Protein AF-A0A323V3Y3-F1 (afdb_monomer)

pLDDT: mean 88.3, std 9.82, range [54.38, 98.25]

Organism: NCBI:txid429133

Radius of gyration: 30.82 Å; Cα contacts (8 Å, |Δi|>4): 68; chains: 1; bounding box: 77×41×93 Å

Mean predicted aligned error: 9.74 Å

Nearest PDB structures (foldseek):
  5azs-assembly1_A  TM=8.663E-01  e=5.623E-03  Pseudomonas aeruginosa PAO1
  1yc9-assembly1_A-3  TM=7.716E-01  e=5.308E-03  Vibrio cholerae
  5c21-assembly1_A  TM=9.083E-01  e=1.895E+00  Escherichia coli
  5c22-assembly4_D  TM=8.751E-01  e=3.183E+00  Escherichia coli
  4tko-assembly1_B  TM=3.393E-01  e=1.895E+00  Aquifex aeolicus VF5

InterPro domains:
  IPR003423 Outer membrane efflux protein [PF02321] (1-83)
  IPR003423 Outer membrane efflux protein [PF02321] (114-153)
  IPR010131 Multidrug resistance outer membrane protein MdtP/Nodulation protein T-like [PTHR30203] (2-153)

Secondary structure (DSSP, 8-state):
-HHHHHHHHHHHHHHHHHHHHHHHHHHHHHHHHHHHHHHHHTTSS-HHHHHHHHHHHHHHHHHHHHHHHHHHHHHHHHHHHHT--HHHHHS--------GGG-PPPS------HHHHHHH-HHHHHHHHHHHHHHHHHHHHHHTTSPP-----

Sequence (153 aa):
LIGDVISTYFSLLALEQQQAAATAMLSSQEETLTIEQYRYERGASNALNLRRAEAAVASAQAALPDLRAAVRTTRSALAVLVGYSPEEMLSNIEFATSDFSAVSTPNEFPAVTPSELLQRRPDIRAAEANLQMASAQLGVAVAQRFPSLNLSG

Solvent-accessible surface area (backbone atoms only — not comparable to full-atom values): 8968 Å² total; per-residue (Å²): 104,73,69,55,46,53,54,37,48,55,50,30,51,53,36,49,51,51,42,51,53,46,50,52,50,28,54,53,32,51,52,50,31,53,52,39,47,58,30,35,78,69,68,74,47,52,72,69,59,40,53,51,31,52,50,49,28,53,56,38,55,65,54,47,62,60,38,54,49,51,34,54,52,35,48,52,53,39,38,56,70,77,64,55,48,77,70,58,62,70,44,87,78,75,72,86,85,64,60,74,89,74,63,81,77,78,94,70,77,84,92,68,60,73,71,63,52,57,74,68,33,67,68,55,53,51,55,52,52,51,52,52,50,55,53,51,52,51,52,52,61,57,53,68,76,49,89,87,87,81,89,89,125

Foldseek 3Di:
DVVVLVVLVVQLLVLVVVLVVLVVQLVVLVVVLVVQVVCVVVVNHDPVSNVVSVVSNVVSVVVNVVSVVSNLVSVVVSCVVVPHDPVVNVVPDDDPNDHPVPDDDDPDDDPDDVVVVCVVDVVNVVVVVVVVVVVVVVVVVVCVVDDDDDPDD

Structure (mmCIF, N/CA/C/O backbone):
data_AF-A0A323V3Y3-F1
#
_entry.id   AF-A0A323V3Y3-F1
#
loop_
_atom_site.group_PDB
_atom_site.id
_atom_site.type_symbol
_atom_site.label_atom_id
_atom_site.label_alt_id
_atom_site.label_comp_id
_atom_site.label_asym_id
_atom_site.label_entity_id
_atom_site.label_seq_id
_atom_site.pdbx_PDB_ins_code
_atom_site.Cartn_x
_atom_site.Cartn_y
_atom_site.Cartn_z
_atom_site.occupancy
_atom_site.B_iso_or_equiv
_atom_site.auth_seq_id
_atom_site.auth_comp_id
_atom_site.auth_asym_id
_atom_site.auth_atom_id
_atom_site.pdbx_PDB_model_num
ATOM 1 N N . LEU A 1 1 ? 11.516 0.408 -14.603 1.00 83.25 1 LEU A N 1
ATOM 2 C CA . LEU A 1 1 ? 12.229 -0.000 -13.371 1.00 83.25 1 LEU A CA 1
ATOM 3 C C . LEU A 1 1 ? 12.282 1.107 -12.320 1.00 83.25 1 LEU A C 1
ATOM 5 O O . LEU A 1 1 ? 11.553 0.983 -11.356 1.00 83.25 1 LEU A O 1
ATOM 9 N N . ILE A 1 2 ? 13.066 2.190 -12.475 1.00 86.62 2 ILE A N 1
ATOM 10 C CA . ILE A 1 2 ? 13.162 3.241 -11.426 1.00 86.62 2 ILE A CA 1
ATOM 11 C C . ILE A 1 2 ? 11.785 3.845 -11.095 1.00 86.62 2 ILE A C 1
ATOM 13 O O . ILE A 1 2 ? 11.419 3.931 -9.928 1.00 86.62 2 ILE A O 1
ATOM 17 N N . GLY A 1 3 ? 10.997 4.208 -12.114 1.00 88.31 3 GLY A N 1
ATOM 18 C CA . GLY A 1 3 ? 9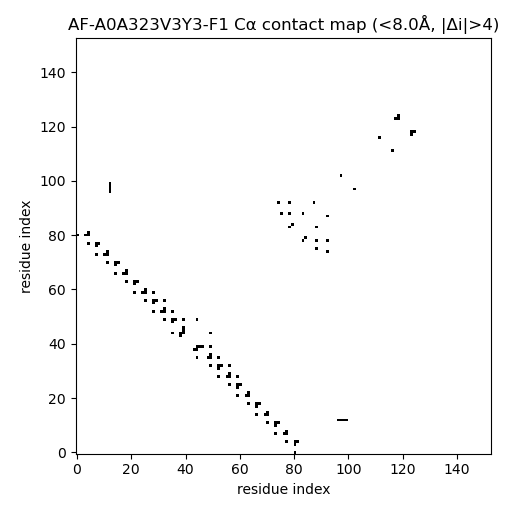.633 4.713 -11.910 1.00 88.31 3 GLY A CA 1
ATOM 19 C C . GLY A 1 3 ? 8.712 3.701 -11.219 1.00 88.31 3 GLY A C 1
ATOM 20 O O . GLY A 1 3 ? 7.967 4.071 -10.317 1.00 88.31 3 GLY A O 1
ATOM 21 N N . ASP A 1 4 ? 8.821 2.420 -11.579 1.00 88.94 4 ASP A N 1
ATOM 22 C CA . ASP A 1 4 ? 8.011 1.346 -10.991 1.00 88.94 4 ASP A CA 1
ATOM 23 C C . ASP A 1 4 ? 8.380 1.104 -9.524 1.00 88.94 4 ASP A C 1
ATOM 25 O O . ASP A 1 4 ? 7.492 0.959 -8.688 1.00 88.94 4 ASP A O 1
ATOM 29 N N . VAL A 1 5 ? 9.677 1.127 -9.190 1.00 91.25 5 VAL A N 1
ATOM 30 C CA . VAL A 1 5 ? 10.175 1.038 -7.807 1.00 91.25 5 VAL A CA 1
ATOM 31 C C . VAL A 1 5 ? 9.594 2.177 -6.973 1.00 91.25 5 VAL A C 1
ATOM 33 O O . VAL A 1 5 ? 9.020 1.925 -5.918 1.00 91.25 5 VAL A O 1
ATOM 36 N N . ILE A 1 6 ? 9.682 3.417 -7.468 1.00 89.25 6 ILE A N 1
ATOM 37 C CA . ILE A 1 6 ? 9.172 4.603 -6.765 1.00 89.25 6 ILE A CA 1
ATOM 38 C C . ILE A 1 6 ? 7.655 4.501 -6.561 1.00 89.25 6 ILE A C 1
ATOM 40 O O . ILE A 1 6 ? 7.171 4.660 -5.441 1.00 89.25 6 ILE A O 1
ATOM 44 N N . SER A 1 7 ? 6.896 4.194 -7.616 1.00 91.44 7 SER A N 1
ATOM 45 C CA . SER A 1 7 ? 5.435 4.075 -7.533 1.00 91.44 7 SER A CA 1
ATOM 46 C C . SER A 1 7 ? 5.005 2.964 -6.572 1.00 91.44 7 SER A C 1
ATOM 48 O O . SER A 1 7 ? 4.066 3.142 -5.793 1.00 91.44 7 SER A O 1
ATOM 50 N N . THR A 1 8 ? 5.692 1.820 -6.607 1.00 92.62 8 THR A N 1
ATOM 51 C C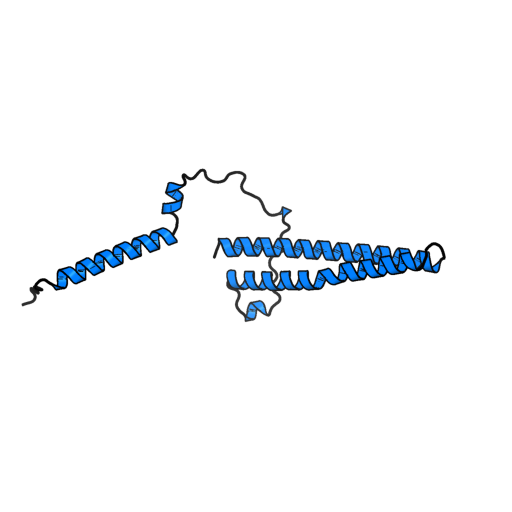A . THR A 1 8 ? 5.393 0.675 -5.735 1.00 92.62 8 THR A CA 1
ATOM 52 C C . THR A 1 8 ? 5.732 0.995 -4.282 1.00 92.62 8 THR A C 1
ATOM 54 O O . THR A 1 8 ? 4.947 0.675 -3.392 1.00 92.62 8 THR A O 1
ATOM 57 N N . TYR A 1 9 ? 6.845 1.690 -4.035 1.00 90.69 9 TYR A N 1
ATOM 58 C CA . TYR A 1 9 ? 7.237 2.144 -2.701 1.00 90.69 9 TYR A CA 1
ATOM 59 C C . TYR A 1 9 ? 6.198 3.085 -2.078 1.00 90.69 9 TYR A C 1
ATOM 61 O O . TYR A 1 9 ? 5.734 2.842 -0.966 1.00 90.69 9 TYR A O 1
ATOM 69 N N . PHE A 1 10 ? 5.758 4.111 -2.813 1.00 91.00 10 PHE A N 1
ATOM 70 C CA . PHE A 1 10 ? 4.719 5.020 -2.319 1.00 91.00 10 PHE A CA 1
ATOM 71 C C . PHE A 1 10 ? 3.366 4.331 -2.122 1.00 91.00 10 PHE A C 1
ATOM 73 O O . PHE A 1 10 ? 2.633 4.667 -1.192 1.00 91.00 10 PHE A O 1
ATOM 80 N N . SER A 1 11 ? 3.045 3.343 -2.961 1.00 92.56 11 SER A N 1
ATOM 81 C CA . SER A 1 11 ? 1.835 2.531 -2.797 1.00 92.56 11 SER A CA 1
ATOM 82 C C . SER A 1 11 ? 1.896 1.683 -1.525 1.00 92.56 11 SER A C 1
ATOM 84 O O . SER A 1 11 ? 0.913 1.620 -0.789 1.00 92.56 11 SER A O 1
ATOM 86 N N . LEU A 1 12 ? 3.051 1.074 -1.231 1.00 92.25 12 LEU A N 1
ATOM 87 C CA . LEU A 1 12 ? 3.270 0.327 0.008 1.00 92.25 12 LEU A CA 1
ATOM 88 C C . LEU A 1 12 ? 3.086 1.236 1.227 1.00 92.25 12 LEU A C 1
ATOM 90 O O . LEU A 1 12 ? 2.326 0.888 2.127 1.00 92.25 12 LEU A O 1
ATOM 94 N N . LEU A 1 13 ? 3.707 2.417 1.212 1.00 90.56 13 LEU A N 1
ATOM 95 C CA . LEU A 1 13 ? 3.610 3.372 2.313 1.00 90.56 13 LEU A CA 1
ATOM 96 C C . LEU A 1 13 ? 2.162 3.834 2.560 1.00 90.56 13 LEU A C 1
ATOM 98 O O . LEU A 1 13 ? 1.703 3.889 3.701 1.00 90.56 13 LEU A O 1
ATOM 102 N N . ALA A 1 14 ? 1.409 4.115 1.492 1.00 91.75 14 ALA A N 1
ATOM 103 C CA . ALA A 1 14 ? -0.010 4.454 1.586 1.00 91.75 14 ALA A CA 1
ATOM 104 C C . ALA A 1 14 ? -0.838 3.330 2.227 1.00 91.75 14 ALA A C 1
ATOM 106 O O . ALA A 1 14 ? -1.669 3.595 3.097 1.00 91.75 14 ALA A O 1
ATOM 107 N N . LEU A 1 15 ? -0.603 2.081 1.822 1.00 93.75 15 LEU A N 1
ATOM 108 C CA . LEU A 1 15 ? -1.315 0.919 2.354 1.00 93.75 15 LEU A CA 1
ATOM 109 C C . LEU A 1 15 ? -0.974 0.649 3.823 1.00 93.75 15 LEU A C 1
ATOM 111 O O . LEU A 1 15 ? -1.868 0.334 4.606 1.00 93.75 15 LEU A O 1
ATOM 115 N N . GLU A 1 16 ? 0.289 0.808 4.218 1.00 91.81 16 GLU A N 1
ATOM 116 C CA . GLU A 1 16 ? 0.711 0.668 5.616 1.00 91.81 16 GLU A CA 1
ATOM 117 C C . GLU A 1 16 ? 0.046 1.729 6.506 1.00 91.81 16 GLU A C 1
ATOM 119 O O . GLU A 1 16 ? -0.479 1.394 7.571 1.00 91.81 16 GLU A O 1
ATOM 124 N N . GLN A 1 17 ? -0.056 2.977 6.033 1.00 91.56 17 GLN A N 1
ATOM 125 C CA . GLN A 1 17 ? -0.769 4.037 6.748 1.00 91.56 17 GLN A CA 1
ATOM 126 C C . GLN A 1 17 ? -2.280 3.768 6.841 1.00 91.56 17 GLN A C 1
ATOM 128 O O . GLN A 1 17 ? -2.890 3.988 7.890 1.00 91.56 17 GLN A O 1
ATOM 133 N N . GLN A 1 18 ? -2.900 3.260 5.771 1.00 93.25 18 GLN A N 1
ATOM 134 C CA . GLN A 1 18 ? -4.310 2.854 5.790 1.00 93.25 18 GLN A CA 1
ATOM 135 C C . GLN A 1 18 ? -4.551 1.701 6.771 1.00 93.25 18 GLN A C 1
ATOM 137 O O . GLN A 1 18 ? -5.522 1.733 7.527 1.00 93.25 18 GLN A O 1
ATOM 142 N N . GLN A 1 19 ? -3.655 0.710 6.813 1.00 94.81 19 GLN A N 1
ATOM 143 C CA . GLN A 1 19 ? -3.722 -0.387 7.776 1.00 94.81 19 GLN A CA 1
ATOM 144 C C . GLN A 1 19 ? -3.581 0.124 9.216 1.00 94.81 19 GLN A C 1
ATOM 146 O O . GLN A 1 19 ? -4.332 -0.314 10.092 1.00 94.81 19 GLN A O 1
ATOM 151 N N . ALA A 1 20 ? -2.653 1.050 9.472 1.00 92.94 20 ALA A N 1
ATOM 152 C CA . ALA A 1 20 ? -2.476 1.661 10.786 1.00 92.94 20 ALA A CA 1
ATOM 153 C C . ALA A 1 20 ? -3.740 2.418 11.226 1.00 92.94 20 ALA A C 1
ATOM 155 O O . ALA A 1 20 ? -4.243 2.191 12.327 1.00 92.94 20 ALA A O 1
ATOM 156 N N . ALA A 1 21 ? -4.318 3.235 10.340 1.00 93.75 21 ALA A N 1
ATOM 157 C CA . ALA A 1 21 ? -5.561 3.957 10.604 1.00 93.75 21 ALA A CA 1
ATOM 158 C C . ALA A 1 21 ? -6.752 3.012 10.851 1.00 93.75 21 ALA A C 1
ATOM 160 O O . ALA A 1 21 ? -7.509 3.211 11.800 1.00 93.75 21 ALA A O 1
ATOM 161 N N . ALA A 1 22 ? -6.898 1.949 10.054 1.00 95.75 22 ALA A N 1
ATOM 162 C CA . ALA A 1 22 ? -7.943 0.942 10.246 1.00 95.75 22 ALA A CA 1
ATOM 163 C C . ALA A 1 22 ? -7.782 0.183 11.574 1.00 95.75 22 ALA A C 1
ATOM 165 O O . ALA A 1 22 ? -8.768 -0.125 12.241 1.00 95.75 22 ALA A O 1
ATOM 166 N N . THR A 1 23 ? -6.540 -0.077 11.990 1.00 96.88 23 THR A N 1
ATOM 167 C CA . THR A 1 23 ? -6.240 -0.714 13.280 1.00 96.88 23 THR A CA 1
ATOM 168 C C . THR A 1 23 ? -6.599 0.208 14.447 1.00 96.88 23 THR A C 1
ATOM 170 O O . THR A 1 23 ? -7.234 -0.234 15.403 1.00 96.88 23 THR A O 1
ATOM 173 N N . ALA A 1 24 ? -6.267 1.499 14.354 1.00 96.44 24 ALA A N 1
ATOM 174 C CA . ALA A 1 24 ? -6.660 2.494 15.351 1.00 96.44 24 ALA A CA 1
ATOM 175 C C . ALA A 1 24 ? -8.189 2.653 15.432 1.00 96.44 24 ALA A C 1
ATOM 177 O O . ALA A 1 24 ? -8.749 2.734 16.524 1.00 96.44 24 ALA A O 1
ATOM 178 N N . MET A 1 25 ? -8.875 2.630 14.284 1.00 96.19 25 MET A N 1
ATOM 179 C CA . MET A 1 25 ? -10.336 2.654 14.228 1.00 96.19 25 MET A CA 1
ATOM 180 C C . MET A 1 25 ? -10.943 1.435 14.928 1.00 96.19 25 MET A C 1
ATOM 182 O O . MET A 1 25 ? -11.852 1.598 15.735 1.00 96.19 25 MET A O 1
ATOM 186 N N . LEU A 1 26 ? -10.425 0.226 14.677 1.00 97.94 26 LEU A N 1
ATOM 187 C CA . LEU A 1 26 ? -10.875 -0.977 15.382 1.00 97.94 26 LEU A CA 1
ATOM 188 C C . LEU A 1 26 ? -10.721 -0.821 16.901 1.00 97.94 26 LEU A C 1
ATOM 190 O O . LEU A 1 26 ? -11.691 -1.031 17.624 1.00 97.94 26 LEU A O 1
ATOM 194 N N . SER A 1 27 ? -9.554 -0.370 17.367 1.00 98.12 27 SER A N 1
ATOM 195 C CA . SER A 1 27 ? -9.304 -0.142 18.796 1.00 98.12 27 SER A CA 1
ATOM 196 C C . SER A 1 27 ? -10.303 0.844 19.416 1.00 98.12 27 SER A C 1
ATOM 198 O O . SER A 1 27 ? -10.787 0.613 20.521 1.00 98.12 27 SER A O 1
ATOM 200 N N . SER A 1 28 ? -10.649 1.924 18.709 1.00 97.69 28 SER A N 1
ATOM 201 C CA . SER A 1 28 ? -11.638 2.903 19.182 1.00 97.69 28 SER A CA 1
ATOM 202 C C . SER A 1 28 ? -13.056 2.319 19.257 1.00 97.69 28 SER A C 1
ATOM 204 O O . SER A 1 28 ? -13.813 2.607 20.191 1.00 97.69 28 SER A O 1
ATOM 206 N N . GLN A 1 29 ? -13.420 1.453 18.309 1.00 97.69 29 GLN A N 1
ATOM 207 C CA . GLN A 1 29 ? -14.716 0.772 18.328 1.00 97.69 29 GLN A CA 1
ATOM 208 C C . GLN A 1 29 ? -14.794 -0.282 19.438 1.00 97.69 29 GLN A C 1
ATOM 210 O O . GLN A 1 29 ? -15.847 -0.433 20.054 1.00 97.69 29 GLN A O 1
ATOM 215 N N . GLU A 1 30 ? -13.695 -0.977 19.737 1.00 98.25 30 GLU A N 1
ATOM 216 C CA . GLU A 1 30 ? -13.607 -1.926 20.856 1.00 98.25 30 GLU A CA 1
ATOM 217 C C . GLU A 1 30 ? -13.759 -1.222 22.215 1.00 98.25 30 GLU A C 1
ATOM 219 O O . GLU A 1 30 ? -14.477 -1.707 23.095 1.00 98.25 30 GLU A O 1
ATOM 224 N N . GLU A 1 31 ? -13.162 -0.038 22.376 1.00 98.06 31 GLU A N 1
ATOM 225 C CA . GLU A 1 31 ? -13.358 0.798 23.566 1.00 98.06 31 GLU A CA 1
ATOM 226 C C . GLU A 1 31 ? -14.821 1.251 23.692 1.00 98.06 31 GLU A C 1
ATOM 228 O O . GLU A 1 31 ? -15.432 1.137 24.758 1.00 98.06 31 GLU A O 1
ATOM 233 N N . THR A 1 32 ? -15.429 1.681 22.583 1.00 96.88 32 THR A N 1
ATOM 234 C CA . THR A 1 32 ? -16.846 2.073 22.543 1.00 96.88 32 THR A CA 1
ATOM 235 C C . THR A 1 32 ? -17.767 0.9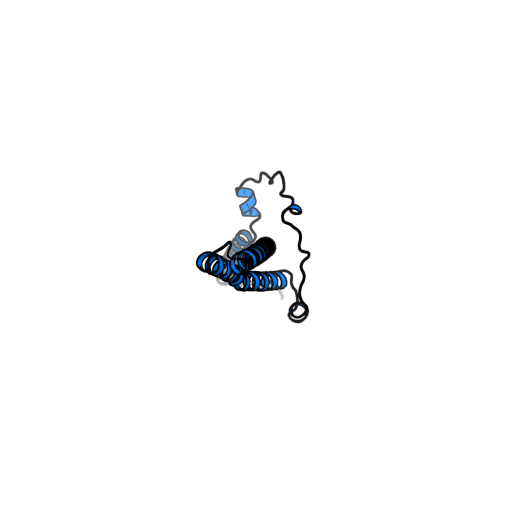07 22.909 1.00 96.88 32 THR A C 1
ATOM 237 O O . THR A 1 32 ? -18.706 1.078 23.690 1.00 96.88 32 THR A O 1
ATOM 240 N N . LEU A 1 33 ? -17.489 -0.293 22.391 1.00 98.06 33 LEU A N 1
ATOM 241 C CA . LEU A 1 33 ? -18.220 -1.509 22.741 1.00 98.06 33 LEU A CA 1
ATOM 242 C C . LEU A 1 33 ? -18.107 -1.815 24.235 1.00 98.06 33 LEU A C 1
ATOM 244 O O . LEU A 1 33 ? -19.119 -2.098 24.872 1.00 98.06 33 LEU A O 1
ATOM 248 N N . THR A 1 34 ? -16.908 -1.696 24.800 1.00 98.06 34 THR A N 1
ATOM 249 C CA . THR A 1 34 ? -16.664 -1.906 26.233 1.00 98.06 34 THR A CA 1
ATOM 250 C C . THR A 1 34 ? -17.500 -0.941 27.085 1.00 98.06 34 THR A C 1
ATOM 252 O O . THR A 1 34 ? -18.153 -1.348 28.047 1.00 98.06 34 THR A O 1
ATOM 255 N N . ILE A 1 35 ? -17.555 0.340 26.706 1.00 97.06 35 ILE A N 1
ATOM 256 C CA . ILE A 1 35 ? -18.377 1.348 27.392 1.00 97.06 35 ILE A CA 1
ATOM 257 C C . ILE A 1 35 ? -19.870 0.997 27.301 1.00 97.06 35 ILE A C 1
ATOM 259 O O . ILE A 1 35 ? -20.577 1.045 28.311 1.00 97.06 35 ILE A O 1
ATOM 263 N N . GLU A 1 36 ? -20.372 0.633 26.120 1.00 96.88 36 GLU A N 1
ATOM 264 C CA . GLU A 1 36 ? -21.789 0.290 25.948 1.00 96.88 36 GLU A CA 1
ATOM 265 C C . GLU A 1 36 ? -22.178 -1.009 26.666 1.00 96.88 36 GLU A C 1
ATOM 267 O O . GLU A 1 36 ? -23.276 -1.078 27.225 1.00 96.88 36 GLU A O 1
ATOM 272 N N . GLN A 1 37 ? -21.277 -1.993 26.751 1.00 97.19 37 GLN A N 1
ATOM 273 C CA . GLN A 1 37 ? -21.457 -3.187 27.584 1.00 97.19 37 GLN A CA 1
ATOM 274 C C . GLN A 1 37 ? -21.668 -2.805 29.053 1.00 97.19 37 GLN A C 1
ATOM 276 O O . GLN A 1 37 ? -22.691 -3.168 29.637 1.00 97.19 37 GLN A O 1
ATOM 281 N N . TYR A 1 38 ? -20.788 -1.973 29.623 1.00 97.50 38 TYR A N 1
ATOM 282 C CA . TYR A 1 38 ? -20.935 -1.515 31.008 1.00 97.50 38 TYR A CA 1
ATOM 283 C C . TYR A 1 38 ? -22.237 -0.747 31.258 1.00 97.50 38 TYR A C 1
ATOM 285 O O . TYR A 1 38 ? -22.855 -0.884 32.319 1.00 97.50 38 TYR A O 1
ATOM 293 N N . ARG A 1 39 ? -22.673 0.083 30.304 1.00 96.50 39 ARG A N 1
ATOM 294 C CA . ARG A 1 39 ? -23.930 0.837 30.435 1.00 96.50 39 ARG A CA 1
ATOM 295 C C . ARG A 1 39 ? -25.141 -0.081 30.347 1.00 96.50 39 ARG A C 1
ATOM 297 O O . ARG A 1 39 ? -26.086 0.114 31.108 1.00 96.50 39 ARG A O 1
ATOM 304 N N . TYR A 1 40 ? -25.116 -1.073 29.460 1.00 96.75 40 TYR A N 1
ATOM 305 C CA . TYR A 1 40 ? -26.184 -2.059 29.330 1.00 96.75 40 TYR A CA 1
ATOM 306 C C . TYR A 1 40 ? -26.328 -2.911 30.599 1.00 96.75 40 TYR A C 1
ATOM 308 O O . TYR A 1 40 ? -27.429 -3.016 31.136 1.00 96.75 40 TYR A O 1
ATOM 316 N N . GLU A 1 41 ? -25.222 -3.428 31.141 1.00 95.56 41 GLU A N 1
ATOM 317 C CA . GLU A 1 41 ? -25.213 -4.234 32.373 1.00 95.56 41 GLU A CA 1
ATOM 318 C C . GLU A 1 41 ? -25.756 -3.478 33.593 1.00 95.56 41 GLU A C 1
ATOM 320 O O . GLU A 1 41 ? -26.376 -4.068 34.476 1.00 95.56 41 GLU A O 1
ATOM 325 N N . ARG A 1 42 ? -25.567 -2.155 33.635 1.00 96.31 42 ARG A N 1
ATOM 326 C CA . ARG A 1 42 ? -26.082 -1.278 34.700 1.00 96.31 42 ARG A CA 1
ATOM 327 C C . ARG A 1 42 ? -27.481 -0.718 34.419 1.00 96.31 42 ARG A C 1
ATOM 329 O O . ARG A 1 42 ? -27.952 0.127 35.176 1.00 96.31 42 ARG A O 1
ATOM 336 N N . GLY A 1 43 ? -28.133 -1.142 33.335 1.00 94.25 43 GLY A N 1
ATOM 337 C CA . GLY A 1 43 ? -29.465 -0.669 32.939 1.00 94.25 43 GLY A CA 1
ATOM 338 C C . GLY A 1 43 ? -29.510 0.777 32.425 1.00 94.25 43 GLY A C 1
ATOM 339 O O . GLY A 1 43 ? -30.587 1.351 32.300 1.00 94.25 43 GLY A O 1
ATOM 340 N N . ALA A 1 44 ? -28.356 1.376 32.124 1.00 92.06 44 ALA A N 1
ATOM 341 C CA . ALA A 1 44 ? -28.215 2.740 31.610 1.00 92.06 44 ALA A CA 1
ATOM 342 C C . ALA A 1 44 ? -28.196 2.820 30.067 1.00 92.06 44 ALA A C 1
ATOM 344 O O . ALA A 1 44 ? -28.126 3.916 29.512 1.00 92.06 44 ALA A O 1
ATOM 345 N N . SER A 1 45 ? -28.238 1.679 29.370 1.00 92.94 45 SER A N 1
ATOM 346 C CA . SER A 1 45 ? -28.363 1.567 27.908 1.00 92.94 45 SER A CA 1
ATOM 347 C C . SER A 1 45 ? -29.299 0.404 27.547 1.00 92.94 45 SER A C 1
ATOM 349 O O . SER A 1 45 ? -29.760 -0.330 28.421 1.00 92.94 45 SER A O 1
ATOM 351 N N . ASN A 1 46 ? -29.609 0.239 26.261 1.00 94.00 46 ASN A N 1
ATOM 352 C CA . ASN A 1 46 ? -30.502 -0.808 25.757 1.00 94.00 46 ASN A CA 1
ATOM 353 C C . ASN A 1 46 ? -29.763 -1.797 24.839 1.00 94.00 46 ASN A C 1
ATOM 355 O O . ASN A 1 46 ? -28.674 -1.520 24.336 1.00 94.00 46 ASN A O 1
ATOM 359 N N . ALA A 1 47 ? -30.379 -2.955 24.590 1.00 94.81 47 ALA A N 1
ATOM 360 C CA . ALA A 1 47 ? -29.770 -4.009 23.779 1.00 94.81 47 ALA A CA 1
ATOM 361 C C . ALA A 1 47 ? -29.491 -3.561 22.332 1.00 94.81 47 ALA A C 1
ATOM 363 O O . ALA A 1 47 ? -28.538 -4.032 21.720 1.00 94.81 47 ALA A O 1
ATOM 364 N N . LEU A 1 48 ? -30.286 -2.636 21.783 1.00 96.56 48 LEU A N 1
ATOM 365 C CA . LEU A 1 48 ? -30.069 -2.107 20.435 1.00 96.56 48 LEU A CA 1
ATOM 366 C C . LEU A 1 48 ? -28.724 -1.373 20.326 1.00 96.56 48 LEU A C 1
ATOM 368 O O . LEU A 1 48 ? -28.008 -1.572 19.347 1.00 96.56 48 LEU A O 1
ATOM 372 N N . ASN A 1 49 ? -28.369 -0.552 21.316 1.00 95.12 49 ASN A N 1
ATOM 373 C CA . ASN A 1 49 ? -27.089 0.158 21.338 1.00 95.12 49 ASN A CA 1
ATOM 374 C C . ASN A 1 49 ? -25.907 -0.811 21.448 1.00 95.12 49 ASN A C 1
ATOM 376 O O . ASN A 1 49 ? -24.954 -0.683 20.683 1.00 95.12 49 ASN A O 1
ATOM 380 N N . LEU A 1 50 ? -26.015 -1.829 22.310 1.00 96.88 50 LEU A N 1
ATOM 381 C CA . LEU A 1 50 ? -25.010 -2.890 22.414 1.00 96.88 50 LEU A CA 1
ATOM 382 C C . LEU A 1 50 ? -24.798 -3.595 21.064 1.00 96.88 50 LEU A C 1
ATOM 384 O O . LEU A 1 50 ? -23.674 -3.674 20.576 1.00 96.88 50 LEU A O 1
ATOM 388 N N . ARG A 1 51 ? -25.883 -4.030 20.405 1.00 97.62 51 ARG A N 1
ATOM 389 C CA . ARG A 1 51 ? -25.803 -4.684 19.085 1.00 97.62 51 ARG A CA 1
ATOM 390 C C . ARG A 1 51 ? -25.213 -3.777 18.005 1.00 97.62 51 ARG A C 1
ATOM 392 O O . ARG A 1 51 ? -24.511 -4.261 17.122 1.00 97.62 51 ARG A O 1
ATOM 399 N N . ARG A 1 52 ? -25.478 -2.467 18.058 1.00 97.06 52 ARG A N 1
ATOM 400 C CA . ARG A 1 52 ? -24.866 -1.491 17.140 1.00 97.06 52 ARG A CA 1
ATOM 401 C C . ARG A 1 52 ? -23.359 -1.383 17.351 1.00 97.06 52 ARG A C 1
ATOM 403 O O . ARG A 1 52 ? -22.633 -1.357 16.363 1.00 97.06 52 ARG A O 1
ATOM 410 N N . ALA A 1 53 ? -22.899 -1.349 18.600 1.00 97.06 53 ALA A N 1
ATOM 411 C CA . ALA A 1 53 ? -21.473 -1.316 18.910 1.00 97.06 53 ALA A CA 1
ATOM 412 C C . ALA A 1 53 ? -20.766 -2.614 18.475 1.00 97.06 53 ALA A C 1
ATOM 414 O O . ALA A 1 53 ? -19.719 -2.555 17.835 1.00 97.06 53 ALA A O 1
ATOM 415 N N . GLU A 1 54 ? -21.377 -3.781 18.714 1.00 97.75 54 GLU A N 1
ATOM 416 C CA . GLU A 1 54 ? -20.867 -5.076 18.233 1.00 97.75 54 GLU A CA 1
ATOM 417 C C . GLU A 1 54 ? -20.743 -5.105 16.701 1.00 97.75 54 GLU A C 1
ATOM 419 O O . GLU A 1 54 ? -19.708 -5.495 16.158 1.00 97.75 54 GLU A O 1
ATOM 424 N N . ALA A 1 55 ? -21.777 -4.642 15.990 1.00 97.69 55 ALA A N 1
ATOM 425 C CA . ALA A 1 55 ? -21.758 -4.558 14.531 1.00 97.69 55 ALA A CA 1
ATOM 426 C C . ALA A 1 55 ? -20.677 -3.592 14.018 1.00 97.69 55 ALA A C 1
ATOM 428 O O . ALA A 1 55 ? -20.053 -3.853 12.988 1.00 97.69 55 ALA A O 1
ATOM 429 N N . ALA A 1 56 ? -20.428 -2.494 14.735 1.00 96.62 56 ALA A N 1
ATOM 430 C CA . ALA A 1 56 ? -19.405 -1.520 14.380 1.00 96.62 56 ALA A CA 1
ATOM 431 C C . ALA A 1 56 ? -17.983 -2.094 14.514 1.00 96.62 56 ALA A C 1
ATOM 433 O O . ALA A 1 56 ? -17.167 -1.899 13.611 1.00 96.62 56 ALA A O 1
ATOM 434 N N . VAL A 1 57 ? -17.708 -2.858 15.579 1.00 98.19 57 VAL A N 1
ATOM 435 C CA . VAL A 1 57 ? -16.446 -3.604 15.745 1.00 98.19 57 VAL A CA 1
ATOM 436 C C . VAL A 1 57 ? -16.283 -4.632 14.629 1.00 98.19 57 VAL A C 1
ATOM 438 O O . VAL A 1 57 ? -15.251 -4.648 13.961 1.00 98.19 57 VAL A O 1
ATOM 441 N N . ALA A 1 58 ? -17.316 -5.436 14.358 1.00 97.56 58 ALA A N 1
ATOM 442 C CA . ALA A 1 58 ? -17.272 -6.441 13.297 1.00 97.56 58 ALA A CA 1
ATOM 443 C C . ALA A 1 58 ? -17.004 -5.815 11.916 1.00 97.56 58 ALA A C 1
ATOM 445 O O . ALA A 1 58 ? -16.192 -6.326 11.145 1.00 97.56 58 ALA A O 1
ATOM 446 N N . SER A 1 59 ? -17.632 -4.673 11.619 1.00 95.62 59 SER A N 1
ATOM 447 C CA . SER A 1 59 ? -17.400 -3.934 10.375 1.00 95.62 59 SER A CA 1
ATOM 448 C C . SER A 1 59 ? -15.977 -3.380 10.282 1.00 95.62 59 SER A C 1
ATOM 450 O O . SER A 1 59 ? -15.381 -3.438 9.208 1.00 95.62 59 SER A O 1
ATOM 452 N N . ALA A 1 60 ? -15.425 -2.84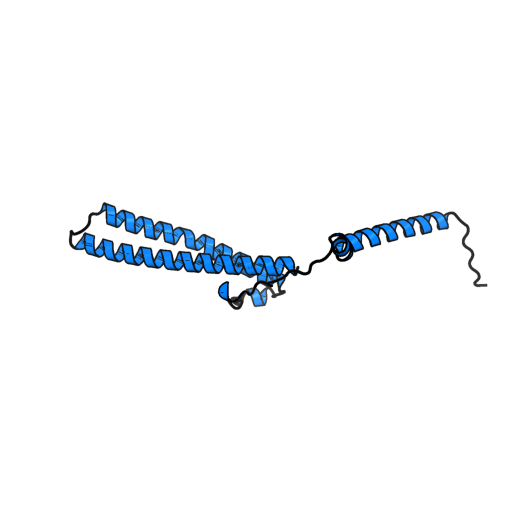3 11.374 1.00 94.38 60 ALA A N 1
ATOM 453 C CA . ALA A 1 60 ? -14.049 -2.346 11.399 1.00 94.38 60 ALA A CA 1
ATOM 454 C C . ALA A 1 60 ? -13.038 -3.493 11.233 1.00 94.38 60 ALA A C 1
ATOM 456 O O . ALA A 1 60 ? -12.071 -3.380 10.480 1.00 94.38 60 ALA A O 1
ATOM 457 N N . GLN A 1 61 ? -13.295 -4.633 11.877 1.00 96.81 61 GLN A N 1
ATOM 458 C CA . GLN A 1 61 ? -12.452 -5.818 11.791 1.00 96.81 61 GLN A CA 1
ATOM 459 C C . GLN A 1 61 ? -12.458 -6.433 10.386 1.00 96.81 61 GLN A C 1
ATOM 461 O O . GLN A 1 61 ? -11.414 -6.886 9.919 1.00 96.81 61 GLN A O 1
ATOM 466 N N . ALA A 1 62 ? -13.599 -6.405 9.690 1.00 95.38 62 ALA A N 1
ATOM 467 C CA . ALA A 1 62 ? -13.737 -6.935 8.335 1.00 95.38 62 ALA A CA 1
ATOM 468 C C . ALA A 1 62 ? -12.882 -6.195 7.289 1.00 95.38 62 ALA A C 1
ATOM 470 O O . ALA A 1 62 ? -12.528 -6.791 6.278 1.00 95.38 62 ALA A O 1
ATOM 471 N N . ALA A 1 63 ? -12.507 -4.934 7.530 1.00 89.38 63 ALA A N 1
ATOM 472 C CA . ALA A 1 63 ? -11.672 -4.158 6.607 1.00 89.38 63 ALA A CA 1
ATOM 473 C C . ALA A 1 63 ? -10.166 -4.496 6.696 1.00 89.38 63 ALA A C 1
ATOM 475 O O . ALA A 1 63 ? -9.406 -4.236 5.763 1.00 89.38 63 ALA A O 1
ATOM 476 N N . LEU A 1 64 ? -9.704 -5.074 7.812 1.00 96.00 64 LEU A N 1
ATOM 477 C CA . LEU A 1 64 ? -8.277 -5.332 8.051 1.00 96.00 64 LEU A CA 1
ATOM 478 C C . LEU A 1 64 ? -7.655 -6.450 7.192 1.00 96.00 64 LEU A C 1
ATOM 480 O O . LEU A 1 64 ? -6.500 -6.284 6.789 1.00 96.00 64 LEU A O 1
ATOM 484 N N . PRO A 1 65 ? -8.320 -7.594 6.927 1.00 96.88 65 PRO A N 1
ATOM 485 C CA . PRO A 1 65 ? -7.743 -8.676 6.129 1.00 96.88 65 PRO A CA 1
ATOM 486 C C . PRO A 1 65 ? -7.310 -8.234 4.730 1.00 96.88 65 PRO A C 1
ATOM 488 O O . PRO A 1 65 ? -6.190 -8.552 4.322 1.00 96.88 65 PRO A O 1
ATOM 491 N N . ASP A 1 66 ? -8.152 -7.459 4.046 1.00 95.94 66 ASP A N 1
ATOM 492 C CA . ASP A 1 66 ? -7.881 -6.975 2.691 1.00 95.94 66 ASP A CA 1
ATOM 493 C C . ASP A 1 66 ? -6.698 -6.001 2.679 1.00 95.94 66 ASP A C 1
ATOM 495 O O . ASP A 1 66 ? -5.779 -6.156 1.873 1.00 95.94 66 ASP A O 1
ATOM 499 N N . LEU A 1 67 ? -6.642 -5.070 3.640 1.00 95.56 67 LEU A N 1
ATOM 500 C CA . LEU A 1 67 ? -5.503 -4.158 3.803 1.00 95.56 67 LEU A CA 1
ATOM 501 C C . LEU A 1 67 ? -4.200 -4.917 4.073 1.00 95.56 67 LEU A C 1
ATOM 503 O O . LEU A 1 67 ? -3.189 -4.669 3.417 1.00 95.56 67 LEU A O 1
ATOM 507 N N . ARG A 1 68 ? -4.220 -5.907 4.974 1.00 95.25 68 ARG A N 1
ATOM 508 C CA . ARG A 1 68 ? -3.044 -6.745 5.263 1.00 95.25 68 ARG A CA 1
ATOM 509 C C . ARG A 1 68 ? -2.586 -7.523 4.030 1.00 95.25 68 ARG A C 1
ATOM 511 O O . ARG A 1 68 ? -1.386 -7.678 3.813 1.00 95.25 68 ARG A O 1
ATOM 518 N N . ALA A 1 69 ? -3.517 -8.041 3.230 1.00 95.69 69 ALA A N 1
ATOM 519 C CA . ALA A 1 69 ? -3.192 -8.743 1.992 1.00 95.69 69 ALA A CA 1
ATOM 520 C C . ALA A 1 69 ? -2.580 -7.799 0.945 1.00 95.69 69 ALA A C 1
ATOM 522 O O . ALA A 1 69 ? -1.581 -8.159 0.313 1.00 95.69 69 ALA A O 1
ATOM 523 N N . ALA A 1 70 ? -3.122 -6.588 0.806 1.00 95.62 70 ALA A N 1
ATOM 524 C CA . ALA A 1 70 ? -2.601 -5.562 -0.091 1.00 95.62 70 ALA A CA 1
ATOM 525 C C . ALA A 1 70 ? -1.187 -5.112 0.310 1.00 95.62 70 ALA A C 1
ATOM 527 O O . ALA A 1 70 ? -0.304 -5.048 -0.549 1.00 95.62 70 ALA A O 1
ATOM 528 N N . VAL A 1 71 ? -0.937 -4.887 1.608 1.00 93.56 71 VAL A N 1
ATOM 529 C CA . VAL A 1 71 ? 0.402 -4.574 2.140 1.00 93.56 71 VAL A CA 1
ATOM 530 C C . VAL A 1 71 ? 1.386 -5.693 1.808 1.00 93.56 71 VAL A C 1
ATOM 532 O O . VAL A 1 71 ? 2.425 -5.426 1.208 1.00 93.56 71 VAL A O 1
ATOM 535 N N . ARG A 1 72 ? 1.054 -6.957 2.117 1.00 91.75 72 ARG A N 1
ATOM 536 C CA . ARG A 1 72 ? 1.936 -8.100 1.810 1.00 91.75 72 ARG A CA 1
ATOM 537 C C . ARG A 1 72 ? 2.246 -8.203 0.318 1.00 91.75 72 ARG A C 1
ATOM 539 O O . ARG A 1 72 ? 3.405 -8.345 -0.051 1.00 91.75 72 ARG A O 1
ATOM 546 N N . THR A 1 73 ? 1.228 -8.093 -0.533 1.00 93.06 73 THR A N 1
ATOM 547 C CA . THR A 1 73 ? 1.385 -8.215 -1.991 1.00 93.06 73 THR A CA 1
ATOM 548 C C . THR A 1 73 ? 2.272 -7.106 -2.551 1.00 93.06 73 THR A C 1
ATOM 550 O O . THR A 1 73 ? 3.201 -7.374 -3.310 1.00 93.06 73 THR A O 1
ATOM 553 N N . THR A 1 74 ? 2.031 -5.862 -2.136 1.00 93.00 74 THR A N 1
ATOM 554 C CA . THR A 1 74 ? 2.802 -4.699 -2.600 1.00 93.00 74 THR A CA 1
ATOM 555 C C . THR A 1 74 ? 4.241 -4.751 -2.094 1.00 93.00 74 THR A C 1
ATOM 557 O O . THR A 1 74 ? 5.173 -4.445 -2.833 1.00 93.00 74 THR A O 1
ATOM 560 N N . ARG A 1 75 ? 4.444 -5.223 -0.860 1.00 91.44 75 ARG A N 1
ATOM 561 C CA . ARG A 1 75 ? 5.772 -5.457 -0.288 1.00 91.44 75 ARG A CA 1
ATOM 562 C C . ARG A 1 75 ? 6.554 -6.505 -1.076 1.00 91.44 75 ARG A C 1
ATOM 564 O O . ARG A 1 75 ? 7.714 -6.272 -1.405 1.00 91.44 75 ARG A O 1
ATOM 571 N N . SER A 1 76 ? 5.923 -7.626 -1.425 1.00 90.19 76 SER A N 1
ATOM 572 C CA . SER A 1 76 ? 6.547 -8.647 -2.271 1.00 90.19 76 SER A CA 1
ATOM 573 C C . SER A 1 76 ? 6.867 -8.115 -3.670 1.00 90.19 76 SER A C 1
ATOM 575 O O . SER A 1 76 ? 7.944 -8.395 -4.188 1.00 90.19 76 SER A O 1
ATOM 577 N N . ALA A 1 77 ? 5.983 -7.311 -4.267 1.00 91.62 77 ALA A N 1
ATOM 578 C CA . ALA A 1 77 ? 6.247 -6.677 -5.558 1.00 91.62 77 ALA A CA 1
ATOM 579 C C . ALA A 1 77 ? 7.464 -5.738 -5.494 1.00 91.62 77 ALA A C 1
ATOM 581 O O . ALA A 1 77 ? 8.331 -5.794 -6.366 1.00 91.62 77 ALA A O 1
ATOM 582 N N . LEU A 1 78 ? 7.573 -4.926 -4.437 1.00 91.38 78 LEU A N 1
ATOM 583 C CA . LEU A 1 78 ? 8.727 -4.053 -4.232 1.00 91.38 78 LEU A CA 1
ATOM 584 C C . LEU A 1 78 ? 10.023 -4.856 -4.079 1.00 91.38 78 LEU A C 1
ATOM 586 O O . LEU A 1 78 ? 11.012 -4.518 -4.721 1.00 91.38 78 LEU A O 1
ATOM 590 N N . ALA A 1 79 ? 10.003 -5.934 -3.290 1.00 90.56 79 ALA A N 1
ATOM 591 C CA . ALA A 1 79 ? 11.150 -6.820 -3.090 1.00 90.56 79 ALA A CA 1
ATOM 592 C C . ALA A 1 79 ? 11.693 -7.383 -4.413 1.00 90.56 79 ALA A C 1
ATOM 594 O O . ALA A 1 79 ? 12.901 -7.352 -4.647 1.00 90.56 79 ALA A O 1
ATOM 595 N N . VAL A 1 80 ? 10.806 -7.805 -5.319 1.00 91.19 80 VAL A N 1
ATOM 596 C CA . VAL A 1 80 ? 11.195 -8.264 -6.662 1.00 91.19 80 VAL A CA 1
ATOM 597 C C . VAL A 1 80 ? 11.847 -7.137 -7.466 1.00 91.19 80 VAL A C 1
ATOM 599 O O . VAL A 1 80 ? 12.874 -7.352 -8.107 1.00 91.19 80 VAL A O 1
ATOM 602 N N . LEU A 1 81 ? 11.289 -5.924 -7.421 1.00 90.69 81 LEU A N 1
ATOM 603 C CA . LEU A 1 81 ? 11.820 -4.782 -8.171 1.00 90.69 81 LEU A CA 1
ATOM 604 C C . LEU A 1 81 ? 13.192 -4.310 -7.666 1.00 90.69 81 LEU A C 1
ATOM 606 O O . LEU A 1 81 ? 13.985 -3.813 -8.467 1.00 90.69 81 LEU A O 1
ATOM 610 N N . VAL A 1 82 ? 13.474 -4.458 -6.368 1.00 90.81 82 VAL A N 1
ATOM 611 C CA . VAL A 1 82 ? 14.779 -4.116 -5.773 1.00 90.81 82 VAL A CA 1
ATOM 612 C C . VAL A 1 82 ? 15.777 -5.282 -5.772 1.00 90.81 82 VAL A C 1
ATOM 614 O O . VAL A 1 82 ? 16.920 -5.095 -5.365 1.00 90.81 82 VAL A O 1
ATOM 617 N N . GLY A 1 83 ? 15.381 -6.453 -6.282 1.00 90.25 83 GLY A N 1
ATOM 618 C CA . GLY A 1 83 ? 16.280 -7.578 -6.546 1.00 90.25 83 GLY A CA 1
ATOM 619 C C . GLY A 1 83 ? 16.480 -8.558 -5.389 1.00 90.25 83 GLY A C 1
ATOM 620 O O . GLY A 1 83 ? 17.483 -9.266 -5.391 1.00 90.25 83 GLY A O 1
ATOM 621 N N . TYR A 1 84 ? 15.556 -8.623 -4.427 1.00 87.69 84 TYR A N 1
ATOM 622 C CA . TYR A 1 84 ? 15.601 -9.643 -3.374 1.00 87.69 84 TYR A CA 1
ATOM 623 C C . TYR A 1 84 ? 15.396 -11.037 -3.974 1.00 87.69 84 TYR A C 1
ATOM 625 O O . TYR A 1 84 ? 14.546 -11.247 -4.846 1.00 87.69 84 TYR A O 1
ATOM 633 N N . SER A 1 85 ? 16.165 -12.003 -3.486 1.00 84.69 85 SER A N 1
ATOM 634 C CA . SER A 1 85 ? 16.026 -13.413 -3.839 1.00 84.69 85 SER A CA 1
ATOM 635 C C . SER A 1 85 ? 14.796 -14.049 -3.173 1.00 84.69 85 SER A C 1
ATOM 637 O O . SER A 1 85 ? 14.328 -13.571 -2.136 1.00 84.69 85 SER A O 1
ATOM 639 N N . PRO A 1 86 ? 14.276 -15.175 -3.704 1.00 79.69 86 PRO A N 1
ATOM 640 C CA . PRO A 1 86 ? 13.183 -15.904 -3.061 1.00 79.69 86 PRO A CA 1
ATOM 641 C C . PRO A 1 86 ? 13.492 -16.325 -1.618 1.00 79.69 86 PRO A C 1
ATOM 643 O O . PRO A 1 86 ? 12.584 -16.354 -0.796 1.00 79.69 86 PRO A O 1
ATOM 646 N N . GLU A 1 87 ? 14.755 -16.627 -1.301 1.00 83.00 87 GLU A N 1
ATOM 647 C CA . GLU A 1 87 ? 15.194 -16.973 0.056 1.00 83.00 87 GLU A CA 1
ATOM 648 C C . GLU A 1 87 ? 15.091 -15.769 1.003 1.00 83.00 87 GLU A C 1
ATOM 650 O O . GLU A 1 87 ? 14.497 -15.875 2.075 1.00 83.00 87 GLU A O 1
ATOM 655 N N . GLU A 1 88 ? 15.555 -14.593 0.573 1.00 80.00 88 GLU A N 1
ATOM 656 C CA . GLU A 1 88 ? 15.429 -13.347 1.345 1.00 80.00 88 GLU A CA 1
ATOM 657 C C . GLU A 1 88 ? 13.970 -12.888 1.482 1.00 80.00 88 GLU A C 1
ATOM 659 O O . GLU A 1 88 ? 13.616 -12.230 2.456 1.00 80.00 88 GLU A O 1
ATOM 664 N N . MET A 1 89 ? 13.094 -13.256 0.542 1.00 76.19 89 MET A N 1
ATOM 665 C CA . MET A 1 89 ? 11.651 -13.003 0.640 1.00 76.19 89 MET A CA 1
ATOM 666 C C . MET A 1 89 ? 10.934 -13.903 1.653 1.00 76.19 89 MET A C 1
ATOM 668 O O . MET A 1 89 ? 9.844 -13.543 2.104 1.00 76.19 89 MET A O 1
ATOM 672 N N . LEU A 1 90 ? 11.511 -15.057 2.009 1.00 76.62 90 LEU A N 1
ATOM 673 C CA . LEU A 1 90 ? 10.974 -15.939 3.052 1.00 76.62 90 LEU A CA 1
ATOM 674 C C . LEU A 1 90 ? 11.313 -15.434 4.459 1.00 76.62 90 LEU A C 1
ATOM 676 O O . LEU A 1 90 ? 10.537 -15.658 5.390 1.00 76.62 90 LEU A O 1
ATOM 680 N N . SER A 1 91 ? 12.431 -14.724 4.625 1.00 74.19 91 SER A N 1
ATOM 681 C CA . SER A 1 91 ? 12.651 -13.893 5.809 1.00 74.19 91 SER A CA 1
ATOM 682 C C . SER A 1 91 ? 11.752 -12.663 5.720 1.00 74.19 91 SER A C 1
ATOM 684 O O . SER A 1 91 ? 11.740 -11.995 4.695 1.00 74.19 91 SER A O 1
ATOM 686 N N . ASN A 1 92 ? 10.969 -12.363 6.761 1.00 67.38 92 ASN A N 1
ATOM 687 C CA . ASN A 1 92 ? 10.081 -11.195 6.786 1.00 67.38 92 ASN A CA 1
ATOM 688 C C . ASN A 1 92 ? 10.829 -9.922 6.351 1.00 67.38 92 ASN A C 1
ATOM 690 O O . ASN A 1 92 ? 11.582 -9.350 7.137 1.00 67.38 92 ASN A O 1
ATOM 694 N N . ILE A 1 93 ? 10.619 -9.483 5.106 1.00 70.50 93 ILE A N 1
ATOM 695 C CA . ILE A 1 93 ? 11.248 -8.270 4.585 1.00 70.50 93 ILE A CA 1
ATOM 696 C C . ILE A 1 93 ? 10.625 -7.081 5.309 1.00 70.50 93 ILE A C 1
ATOM 698 O O . ILE A 1 93 ? 9.412 -6.852 5.234 1.00 70.50 93 ILE A O 1
ATOM 702 N N . GLU A 1 94 ? 11.461 -6.309 5.987 1.00 70.56 94 GLU A N 1
ATOM 703 C CA . GLU A 1 94 ? 11.100 -5.005 6.519 1.00 70.56 94 GLU A CA 1
ATOM 704 C C . GLU A 1 94 ? 11.834 -3.943 5.709 1.00 70.56 94 GLU A C 1
ATOM 706 O O . GLU A 1 94 ? 13.047 -3.771 5.807 1.00 70.56 94 GLU A O 1
ATOM 711 N N . PHE A 1 95 ? 11.083 -3.229 4.875 1.00 75.06 95 PHE A N 1
ATOM 712 C CA . PHE A 1 95 ? 11.554 -1.945 4.383 1.00 75.06 95 PHE A CA 1
ATOM 713 C C . PHE A 1 95 ? 11.466 -0.957 5.543 1.00 75.06 95 PHE A C 1
ATOM 715 O O . PHE A 1 95 ? 10.509 -1.013 6.314 1.00 75.06 95 PHE A O 1
ATOM 722 N N . ALA A 1 96 ? 12.451 -0.067 5.680 1.00 66.25 96 ALA A N 1
ATOM 723 C CA . ALA A 1 96 ? 12.386 0.994 6.675 1.00 66.25 96 ALA A CA 1
ATOM 724 C C . ALA A 1 96 ? 11.102 1.806 6.445 1.00 66.25 96 ALA A C 1
ATOM 726 O O . ALA A 1 96 ? 10.999 2.561 5.477 1.00 66.25 96 ALA A O 1
ATOM 727 N N . THR A 1 97 ? 10.108 1.613 7.312 1.00 59.44 97 THR A N 1
ATOM 728 C CA . THR A 1 97 ? 8.845 2.344 7.262 1.00 59.44 97 THR A CA 1
ATOM 729 C C . THR A 1 97 ? 9.155 3.793 7.601 1.00 59.44 97 THR A C 1
ATOM 731 O O . THR A 1 97 ? 9.444 4.122 8.752 1.00 59.44 97 THR A O 1
ATOM 734 N N . SER A 1 98 ? 9.167 4.655 6.593 1.00 60.69 98 SER A N 1
ATOM 735 C CA . SER A 1 98 ? 9.318 6.094 6.781 1.00 60.69 98 SER A CA 1
ATOM 736 C C . SER A 1 98 ? 7.961 6.733 6.567 1.00 60.69 98 SER A C 1
ATOM 738 O O . SER A 1 98 ? 7.361 6.555 5.518 1.00 60.69 98 SER A O 1
ATOM 740 N N . ASP A 1 99 ? 7.465 7.437 7.581 1.00 67.25 99 ASP A N 1
ATOM 741 C CA . ASP A 1 99 ? 6.245 8.239 7.497 1.00 67.25 99 ASP A CA 1
ATOM 742 C C . ASP A 1 99 ? 6.274 9.130 6.237 1.00 67.25 99 ASP A C 1
ATOM 744 O O . ASP A 1 99 ? 7.337 9.603 5.825 1.00 67.25 99 ASP A O 1
ATOM 748 N N . PHE A 1 100 ? 5.111 9.394 5.634 1.00 70.44 100 PHE A N 1
ATOM 749 C CA . PHE A 1 100 ? 4.982 10.367 4.545 1.00 70.44 100 PHE A CA 1
ATOM 750 C C . PHE A 1 100 ? 5.607 11.716 4.911 1.00 70.44 100 PHE A C 1
ATOM 752 O O . PHE A 1 100 ? 6.131 12.400 4.035 1.00 70.44 100 PHE A O 1
ATOM 759 N N . SER A 1 101 ? 5.601 12.079 6.198 1.00 68.56 101 SER A N 1
ATOM 760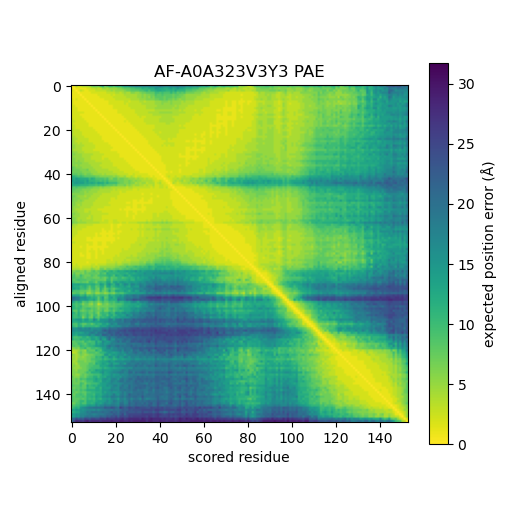 C CA . SER A 1 101 ? 6.251 13.290 6.708 1.00 68.56 101 SER A CA 1
ATOM 761 C C . SER A 1 101 ? 7.769 13.343 6.465 1.00 68.56 101 SER A C 1
ATOM 763 O O . SER A 1 101 ? 8.339 14.431 6.417 1.00 68.56 101 SER A O 1
ATOM 765 N N . ALA A 1 102 ? 8.429 12.199 6.258 1.00 70.00 102 ALA A N 1
ATOM 766 C CA . ALA A 1 102 ? 9.853 12.120 5.939 1.00 70.00 102 ALA A CA 1
ATOM 767 C C . ALA A 1 102 ? 10.152 12.322 4.440 1.00 70.00 102 ALA A C 1
ATOM 769 O O . ALA A 1 102 ? 11.316 12.458 4.054 1.00 70.00 102 ALA A O 1
ATOM 770 N N . VAL A 1 103 ? 9.128 12.345 3.580 1.00 72.06 103 VAL A N 1
ATOM 771 C CA . VAL A 1 103 ? 9.289 12.505 2.132 1.00 72.06 103 VAL A CA 1
ATOM 772 C C . VAL A 1 103 ? 9.308 13.991 1.780 1.00 72.06 103 VAL A C 1
ATOM 774 O O . VAL A 1 103 ? 8.288 14.672 1.820 1.00 72.06 103 VAL A O 1
ATOM 777 N N . SER A 1 104 ? 10.476 14.495 1.379 1.00 72.38 104 SER A N 1
ATOM 778 C CA . SER A 1 104 ? 10.616 15.854 0.849 1.00 72.38 104 SER A CA 1
ATOM 779 C C . SER A 1 104 ? 10.316 15.883 -0.650 1.00 72.38 104 SER A C 1
ATOM 781 O O . SER A 1 104 ? 10.945 15.166 -1.433 1.00 72.38 104 SER A O 1
ATOM 783 N N . THR A 1 105 ? 9.363 16.716 -1.067 1.00 72.00 105 THR A N 1
ATOM 784 C CA . THR A 1 105 ? 9.132 17.008 -2.486 1.00 72.00 105 THR A CA 1
ATOM 785 C C . THR A 1 105 ? 10.070 18.121 -2.953 1.00 72.00 105 THR A C 1
ATOM 787 O O . THR A 1 105 ? 10.196 19.126 -2.251 1.00 72.00 105 THR A O 1
ATOM 790 N N . PRO A 1 106 ? 10.693 18.009 -4.139 1.00 72.75 106 PRO A N 1
ATOM 791 C CA . PRO A 1 106 ? 11.469 19.108 -4.701 1.00 72.75 106 PRO A CA 1
ATOM 792 C C . PRO A 1 106 ? 10.589 20.352 -4.875 1.00 72.75 106 PRO A C 1
ATOM 794 O O . PRO A 1 106 ? 9.496 20.259 -5.431 1.00 72.75 106 PRO A O 1
ATOM 797 N N . ASN A 1 107 ? 11.077 21.514 -4.436 1.00 72.06 107 ASN A N 1
ATOM 798 C CA . ASN A 1 107 ? 10.363 22.787 -4.606 1.00 72.06 107 ASN A CA 1
ATOM 799 C C . ASN A 1 107 ? 10.283 23.225 -6.078 1.00 72.06 107 ASN A C 1
ATOM 801 O O . ASN A 1 107 ? 9.409 24.008 -6.440 1.00 72.06 107 ASN A O 1
ATOM 805 N N . GLU A 1 108 ? 11.186 22.724 -6.924 1.00 78.81 108 GLU A N 1
ATOM 806 C CA . GLU A 1 108 ? 11.277 23.088 -8.335 1.00 78.81 108 GLU A CA 1
ATOM 807 C C . GLU A 1 108 ? 11.561 21.851 -9.191 1.00 78.81 108 GLU A C 1
ATOM 809 O O . GLU A 1 108 ? 12.417 21.023 -8.867 1.00 78.81 108 GLU A O 1
ATOM 814 N N . PHE A 1 109 ? 10.852 21.745 -10.315 1.00 75.56 109 PHE A N 1
ATOM 815 C CA . PHE A 1 109 ? 11.183 20.806 -11.381 1.00 75.56 109 PHE A CA 1
ATOM 816 C C . PHE A 1 109 ? 12.020 21.528 -12.440 1.00 75.56 109 PHE A C 1
ATOM 818 O O . PHE A 1 109 ? 11.744 22.694 -12.732 1.00 75.56 109 PHE A O 1
ATOM 825 N N . PRO A 1 110 ? 13.015 20.867 -13.056 1.00 73.25 110 PRO A N 1
ATOM 826 C CA . PRO A 1 110 ? 13.808 21.500 -14.099 1.00 73.25 110 PRO A CA 1
ATOM 827 C C . PRO A 1 110 ? 12.901 21.948 -15.252 1.00 73.25 110 PRO A C 1
ATOM 829 O O . PRO A 1 110 ? 12.139 21.144 -15.795 1.00 73.25 110 PRO A O 1
ATOM 832 N N . ALA A 1 111 ? 12.997 23.217 -15.648 1.00 68.88 111 ALA A N 1
ATOM 833 C CA . ALA A 1 111 ? 12.298 23.753 -16.811 1.00 68.88 111 ALA A CA 1
ATOM 834 C C . ALA A 1 111 ? 12.967 23.237 -18.098 1.00 68.88 111 ALA A C 1
ATOM 836 O O . ALA A 1 111 ? 13.810 23.905 -18.692 1.00 68.88 111 ALA A O 1
ATOM 837 N N . VAL A 1 112 ? 12.646 22.004 -18.495 1.00 71.00 112 VAL A N 1
ATOM 838 C CA . VAL A 1 112 ? 13.155 21.383 -19.728 1.00 71.00 112 VAL A CA 1
ATOM 839 C C . VAL A 1 112 ? 12.158 21.611 -20.859 1.00 71.00 112 VAL A C 1
ATOM 841 O O . VAL A 1 112 ? 10.952 21.427 -20.683 1.00 71.00 112 VAL A O 1
ATOM 844 N N . THR A 1 113 ? 12.650 21.974 -22.043 1.00 75.81 113 THR A N 1
ATOM 845 C CA . THR A 1 113 ? 11.790 22.142 -23.221 1.00 75.81 113 THR A CA 1
ATOM 846 C C . THR A 1 113 ? 11.293 20.763 -23.694 1.00 75.81 113 THR A C 1
ATOM 848 O O . THR A 1 113 ? 12.093 19.825 -23.746 1.00 75.81 113 THR A O 1
ATOM 851 N N . PRO A 1 114 ? 10.010 20.585 -24.081 1.00 73.25 114 PRO A N 1
ATOM 852 C CA . PRO A 1 114 ? 9.460 19.268 -24.435 1.00 73.25 114 PRO A CA 1
ATOM 853 C C . PRO A 1 114 ? 10.227 18.505 -25.530 1.00 73.25 114 PRO A C 1
ATOM 855 O O . PRO A 1 114 ? 10.276 17.275 -25.511 1.00 73.25 114 PRO A O 1
ATOM 858 N N . SER A 1 115 ? 10.864 19.216 -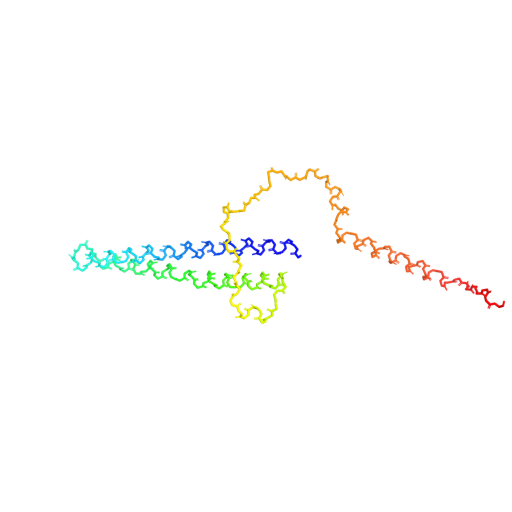26.464 1.00 77.56 115 SER A N 1
ATOM 859 C CA . SER A 1 115 ? 11.695 18.632 -27.526 1.00 77.56 115 SER A CA 1
ATOM 860 C C . SER A 1 115 ? 12.961 17.947 -26.997 1.00 77.56 115 SER A C 1
ATOM 862 O O . SER A 1 115 ? 13.340 16.887 -27.494 1.00 77.56 115 SER A O 1
ATOM 864 N N . GLU A 1 116 ? 13.591 18.493 -25.957 1.00 77.31 116 GLU A N 1
ATOM 865 C CA . GLU A 1 116 ? 14.779 17.899 -25.332 1.00 77.31 116 GLU A CA 1
ATOM 866 C C . GLU A 1 116 ? 14.432 16.618 -24.556 1.00 77.31 116 GLU A C 1
ATOM 868 O O . GLU A 1 116 ? 15.256 15.707 -24.453 1.00 77.31 116 GLU A O 1
ATOM 873 N N . LEU A 1 117 ? 13.194 16.494 -24.059 1.00 76.25 117 LEU A N 1
ATOM 874 C CA . LEU A 1 117 ? 12.713 15.269 -23.411 1.00 76.25 117 LEU A CA 1
ATOM 875 C C . LEU A 1 117 ? 12.583 14.104 -24.399 1.00 76.25 117 LEU A C 1
ATOM 877 O O . LEU A 1 117 ? 12.940 12.977 -24.053 1.00 76.25 117 LEU A O 1
ATOM 881 N N . LEU A 1 118 ? 12.140 14.360 -25.637 1.00 78.25 118 LEU A N 1
ATOM 882 C CA . LEU A 1 118 ? 12.071 13.329 -26.683 1.00 78.25 118 LEU A CA 1
ATOM 883 C C . LEU A 1 118 ? 13.456 12.760 -27.007 1.00 78.25 118 LEU A C 1
ATOM 885 O O . LEU A 1 118 ? 13.596 11.559 -27.210 1.00 78.25 118 LEU A O 1
ATOM 889 N N . GLN A 1 119 ? 14.499 13.591 -26.977 1.00 80.00 119 GLN A N 1
ATOM 890 C CA . GLN A 1 119 ? 15.869 13.126 -27.198 1.00 80.00 119 GLN A CA 1
ATOM 891 C C . GLN A 1 119 ? 16.415 12.298 -26.034 1.00 80.00 119 GLN A C 1
ATOM 893 O O . GLN A 1 119 ? 17.346 11.524 -26.233 1.00 80.00 119 GLN A O 1
ATOM 898 N N . ARG A 1 120 ? 15.883 12.444 -24.815 1.00 81.19 120 ARG A N 1
ATOM 899 C CA . ARG A 1 120 ? 16.303 11.673 -23.627 1.00 81.19 120 ARG A CA 1
ATOM 900 C C . ARG A 1 120 ? 15.570 10.340 -23.486 1.00 81.19 120 ARG A C 1
ATOM 902 O O . ARG A 1 120 ? 15.962 9.524 -22.656 1.00 81.19 120 ARG A O 1
ATOM 909 N N . ARG A 1 121 ? 14.532 10.112 -24.292 1.00 86.56 121 ARG A N 1
ATOM 910 C CA . ARG A 1 121 ? 13.703 8.909 -24.264 1.00 86.56 121 ARG A CA 1
ATOM 911 C C . ARG A 1 121 ? 14.429 7.712 -24.901 1.00 86.56 121 ARG A C 1
ATOM 913 O O . ARG A 1 121 ? 14.671 7.721 -26.111 1.00 86.56 121 ARG A O 1
ATOM 920 N N . PRO A 1 122 ? 14.801 6.680 -24.119 1.00 86.25 122 PRO A N 1
ATOM 921 C CA . PRO A 1 122 ? 15.562 5.542 -24.633 1.00 86.25 122 PRO A CA 1
ATOM 922 C C . PRO A 1 122 ? 14.760 4.694 -25.629 1.00 86.25 122 PRO A C 1
ATOM 924 O O . PRO A 1 122 ? 15.340 4.113 -26.539 1.00 86.25 122 PRO A O 1
ATOM 927 N N . ASP A 1 123 ? 13.435 4.665 -25.499 1.00 89.38 123 ASP A N 1
ATOM 928 C CA . ASP A 1 123 ? 12.523 3.992 -26.422 1.00 89.38 123 ASP A CA 1
ATOM 929 C C . ASP A 1 123 ? 12.523 4.634 -27.818 1.00 89.38 123 ASP A C 1
ATOM 931 O O . ASP A 1 123 ? 12.564 3.924 -28.822 1.00 89.38 123 ASP A O 1
ATOM 935 N N . ILE A 1 124 ? 12.573 5.969 -27.894 1.00 88.62 124 ILE A N 1
ATOM 936 C CA . ILE A 1 124 ? 12.682 6.697 -29.168 1.00 88.62 124 ILE A CA 1
ATOM 937 C C . ILE A 1 124 ? 14.046 6.446 -29.817 1.00 88.62 124 ILE A C 1
ATOM 939 O O . ILE A 1 124 ? 14.110 6.132 -31.004 1.00 88.62 124 ILE A O 1
ATOM 943 N N . ARG A 1 125 ? 15.136 6.506 -29.040 1.00 89.69 125 ARG A N 1
ATOM 944 C CA . ARG A 1 125 ? 16.485 6.198 -29.549 1.00 89.69 125 ARG A CA 1
ATOM 945 C C . ARG A 1 125 ? 16.593 4.765 -30.072 1.00 89.69 125 ARG A C 1
ATOM 947 O O . ARG A 1 125 ? 17.238 4.532 -31.088 1.00 89.69 125 ARG A O 1
ATOM 954 N N . ALA A 1 126 ? 15.955 3.806 -29.401 1.00 90.88 126 ALA A N 1
ATOM 955 C CA . ALA A 1 126 ? 15.914 2.421 -29.862 1.00 90.88 126 ALA A CA 1
ATOM 956 C C . ALA A 1 126 ? 15.154 2.289 -31.191 1.00 90.88 126 ALA A C 1
ATOM 958 O O . ALA A 1 126 ? 15.623 1.611 -32.104 1.00 90.88 126 ALA A O 1
ATOM 959 N N . ALA A 1 127 ? 14.011 2.969 -31.331 1.00 91.56 127 ALA A N 1
ATOM 960 C CA . ALA A 1 127 ? 13.260 2.993 -32.584 1.00 91.56 127 ALA A CA 1
ATOM 961 C C . ALA A 1 127 ? 14.071 3.617 -33.736 1.00 91.56 127 ALA A C 1
ATOM 963 O O . ALA A 1 127 ? 14.079 3.078 -34.844 1.00 91.56 127 ALA A O 1
ATOM 964 N N . GLU A 1 128 ? 14.802 4.702 -33.471 1.00 92.19 128 GLU A N 1
ATOM 965 C CA . GLU A 1 128 ? 15.701 5.331 -34.443 1.00 92.19 128 GLU A CA 1
ATOM 966 C C . GLU A 1 128 ? 16.843 4.392 -34.860 1.00 92.19 128 GLU A C 1
ATOM 968 O O . GLU A 1 128 ? 17.084 4.204 -36.053 1.00 92.19 128 GLU A O 1
ATOM 973 N N . ALA A 1 129 ? 17.504 3.736 -33.903 1.00 93.19 129 ALA A N 1
ATOM 974 C CA . ALA A 1 129 ? 18.558 2.765 -34.191 1.00 93.19 129 ALA A CA 1
ATOM 975 C C . ALA A 1 129 ? 18.040 1.575 -35.024 1.00 93.19 129 ALA A C 1
ATOM 977 O O . ALA A 1 129 ? 18.715 1.125 -35.951 1.00 93.19 129 ALA A O 1
ATOM 9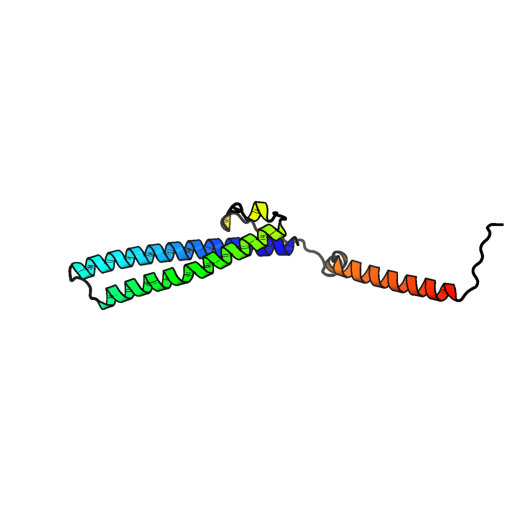78 N N . ASN A 1 130 ? 16.819 1.102 -34.754 1.00 94.62 130 ASN A N 1
ATOM 979 C CA . ASN A 1 130 ? 16.174 0.050 -35.545 1.00 94.62 130 ASN A CA 1
ATOM 980 C C . ASN A 1 130 ? 15.901 0.499 -36.989 1.00 94.62 130 ASN A C 1
ATOM 982 O O . ASN A 1 130 ? 16.124 -0.266 -37.928 1.00 94.62 130 ASN A O 1
ATOM 986 N N . LEU A 1 131 ? 15.466 1.748 -37.185 1.00 94.88 131 LEU A N 1
ATOM 987 C CA . LEU A 1 131 ? 15.276 2.322 -38.518 1.00 94.88 131 LEU A CA 1
ATOM 988 C C . LEU A 1 131 ? 16.604 2.429 -39.284 1.00 94.88 131 LEU A C 1
ATOM 990 O O . LEU A 1 131 ? 16.671 2.084 -40.469 1.00 94.88 131 LEU A O 1
ATOM 994 N N . GLN A 1 132 ? 17.668 2.874 -38.612 1.00 95.69 132 GLN A N 1
ATOM 995 C CA . GLN A 1 132 ? 19.011 2.949 -39.193 1.00 95.69 132 GLN A CA 1
ATOM 996 C C . GLN A 1 132 ? 19.526 1.559 -39.588 1.00 95.69 132 GLN A C 1
ATOM 998 O O . GLN A 1 132 ? 20.025 1.382 -40.699 1.00 95.69 132 GLN A O 1
ATOM 1003 N N . MET A 1 133 ? 19.336 0.554 -38.727 1.00 95.44 133 MET A N 1
ATOM 1004 C CA . MET A 1 133 ? 19.686 -0.838 -39.015 1.00 95.44 133 MET A CA 1
ATOM 1005 C C . MET A 1 133 ? 18.956 -1.363 -40.256 1.00 95.44 133 MET A C 1
ATOM 1007 O O . MET A 1 133 ? 19.595 -1.904 -41.159 1.00 95.44 133 MET A O 1
ATOM 1011 N N . ALA A 1 134 ? 17.635 -1.179 -40.332 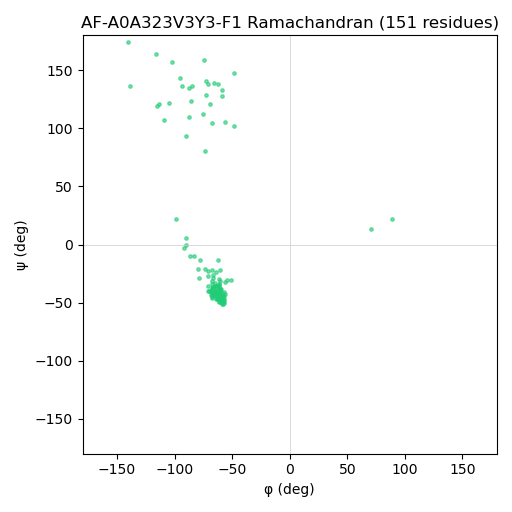1.00 94.31 134 ALA A N 1
ATOM 1012 C CA . ALA A 1 134 ? 16.837 -1.628 -41.472 1.00 94.31 134 ALA A CA 1
ATOM 1013 C C . ALA A 1 134 ? 17.279 -0.949 -42.782 1.00 94.31 134 ALA A C 1
ATOM 1015 O O . ALA A 1 134 ? 17.377 -1.591 -43.829 1.00 94.31 134 ALA A O 1
ATOM 1016 N N . SER A 1 135 ? 17.624 0.339 -42.711 1.00 94.25 135 SER A N 1
ATOM 1017 C CA . SER A 1 135 ? 18.141 1.100 -43.855 1.00 94.25 135 SER A CA 1
ATOM 1018 C C . SER A 1 135 ? 19.510 0.583 -44.317 1.00 94.25 135 SER A C 1
ATOM 1020 O O . SER A 1 135 ? 19.744 0.424 -45.516 1.00 94.25 135 SER A O 1
ATOM 1022 N N . ALA A 1 136 ? 20.404 0.254 -43.381 1.00 94.50 136 ALA A N 1
ATOM 1023 C CA . ALA A 1 136 ? 21.703 -0.339 -43.693 1.00 94.50 136 ALA A CA 1
ATOM 1024 C C . ALA A 1 136 ? 21.565 -1.738 -44.320 1.00 94.50 136 ALA A C 1
ATOM 1026 O O . ALA A 1 136 ? 22.246 -2.044 -45.299 1.00 94.50 136 ALA A O 1
ATOM 1027 N N . GLN A 1 137 ? 20.647 -2.570 -43.816 1.00 95.06 137 GLN A N 1
ATOM 1028 C CA . GLN A 1 137 ? 20.356 -3.892 -44.384 1.00 95.06 137 GLN A CA 1
ATOM 1029 C C . GLN A 1 137 ? 19.844 -3.802 -45.824 1.00 95.06 137 GLN A C 1
ATOM 1031 O O . GLN A 1 137 ? 20.263 -4.592 -46.671 1.00 95.06 137 GLN A O 1
ATOM 1036 N N . LEU A 1 138 ? 18.999 -2.812 -46.130 1.00 93.62 138 LEU A N 1
ATOM 1037 C CA . LEU A 1 138 ? 18.586 -2.539 -47.505 1.00 93.62 138 LEU A CA 1
ATOM 1038 C C . LEU A 1 138 ? 19.793 -2.194 -48.388 1.00 93.62 138 LEU A C 1
ATOM 1040 O O . LEU A 1 138 ? 19.916 -2.732 -49.485 1.00 93.62 138 LEU A O 1
ATOM 1044 N N . GLY A 1 139 ? 20.706 -1.348 -47.902 1.00 91.88 139 GLY A N 1
ATOM 1045 C CA . GLY A 1 139 ? 21.944 -1.010 -48.609 1.00 91.88 139 GLY A CA 1
ATOM 1046 C C . GLY A 1 139 ? 22.809 -2.236 -48.916 1.00 91.88 139 GLY A C 1
ATOM 1047 O O . GLY A 1 139 ? 23.258 -2.403 -50.048 1.00 91.88 139 GLY A O 1
ATOM 1048 N N . VAL A 1 140 ? 22.971 -3.140 -47.945 1.00 94.19 140 VAL A N 1
ATOM 1049 C CA . VAL A 1 140 ? 23.673 -4.423 -48.135 1.00 94.19 140 VAL A CA 1
ATOM 1050 C C . VAL A 1 140 ? 22.969 -5.291 -49.182 1.00 94.19 140 VAL A C 1
ATOM 1052 O O . VAL A 1 140 ? 23.622 -5.804 -50.089 1.00 94.19 140 VAL A O 1
ATOM 1055 N N . ALA A 1 141 ? 21.642 -5.423 -49.111 1.00 92.56 141 ALA A N 1
ATOM 1056 C CA . ALA A 1 141 ? 20.865 -6.206 -50.073 1.00 92.56 141 ALA A CA 1
ATOM 1057 C C . ALA A 1 141 ? 20.937 -5.629 -51.500 1.00 92.56 141 ALA A C 1
ATOM 1059 O O . ALA A 1 141 ? 20.971 -6.375 -52.479 1.00 92.56 141 ALA A O 1
ATOM 1060 N N . VAL A 1 142 ? 20.991 -4.301 -51.637 1.00 92.94 142 VAL A N 1
ATOM 1061 C CA . VAL A 1 142 ? 21.218 -3.635 -52.927 1.00 92.94 142 VAL A CA 1
ATOM 1062 C C . VAL A 1 142 ? 22.645 -3.884 -53.421 1.00 92.94 142 VAL A C 1
ATOM 1064 O O . VAL A 1 142 ? 22.821 -4.213 -54.593 1.00 92.94 142 VAL A O 1
ATOM 1067 N N . ALA A 1 143 ? 23.654 -3.792 -52.550 1.00 91.81 143 ALA A N 1
ATOM 1068 C CA . ALA A 1 143 ? 25.055 -4.035 -52.902 1.00 91.81 143 ALA A CA 1
ATOM 1069 C C . ALA A 1 143 ? 25.299 -5.470 -53.405 1.00 91.81 143 ALA A C 1
ATOM 1071 O O . ALA A 1 143 ? 26.075 -5.661 -54.337 1.00 91.81 143 ALA A O 1
ATOM 1072 N N . GLN A 1 144 ? 24.577 -6.462 -52.872 1.00 92.19 144 GLN A N 1
ATOM 1073 C CA . GLN A 1 144 ? 24.619 -7.857 -53.340 1.00 92.19 144 GLN A CA 1
ATOM 1074 C C . GLN A 1 144 ? 24.158 -8.048 -54.796 1.00 92.19 144 GLN A C 1
ATOM 1076 O O . GLN A 1 144 ? 24.391 -9.108 -55.372 1.00 92.19 144 GLN A O 1
ATOM 1081 N N . ARG A 1 145 ? 23.519 -7.045 -55.418 1.00 92.00 145 ARG A N 1
ATOM 1082 C CA . ARG A 1 145 ? 23.193 -7.073 -56.856 1.00 92.00 145 ARG A CA 1
ATOM 1083 C C . ARG A 1 145 ? 24.391 -6.749 -57.753 1.00 92.00 145 ARG A C 1
ATOM 1085 O O . ARG A 1 145 ? 24.295 -6.950 -58.961 1.00 92.00 145 ARG A O 1
ATOM 1092 N N . PHE A 1 146 ? 25.486 -6.231 -57.198 1.00 93.12 146 PHE A N 1
ATOM 1093 C CA . PHE A 1 146 ? 26.695 -5.881 -57.940 1.00 93.12 146 PHE A CA 1
ATOM 1094 C C . PHE A 1 146 ? 27.799 -6.942 -57.759 1.00 93.12 146 PHE A C 1
ATOM 1096 O O . PHE A 1 146 ? 27.796 -7.668 -56.764 1.00 93.12 146 PHE A O 1
ATOM 1103 N N . PRO A 1 147 ? 28.762 -7.048 -58.698 1.00 88.50 147 PRO A N 1
ATOM 1104 C CA . PRO A 1 147 ? 29.889 -7.970 -58.567 1.00 88.50 147 PRO A CA 1
ATOM 1105 C C . PRO A 1 147 ? 30.770 -7.634 -57.355 1.00 88.50 147 PRO A C 1
ATOM 1107 O O . PRO A 1 147 ? 31.098 -6.471 -57.126 1.00 88.50 147 PRO A O 1
ATOM 1110 N N . SER A 1 148 ? 31.210 -8.652 -56.613 1.00 86.75 148 SER A N 1
ATOM 1111 C CA . SER A 1 148 ? 32.187 -8.497 -55.528 1.00 86.75 148 SER A CA 1
ATOM 1112 C C . SER A 1 148 ? 33.617 -8.595 -56.059 1.00 86.75 148 SER A C 1
ATOM 1114 O O . SER A 1 148 ? 33.930 -9.526 -56.803 1.00 86.75 148 SER A O 1
ATOM 1116 N N . LEU A 1 149 ? 34.501 -7.692 -55.634 1.00 85.75 149 LEU A N 1
ATOM 1117 C CA . LEU A 1 149 ? 35.913 -7.681 -56.021 1.00 85.75 149 LEU A CA 1
ATOM 1118 C C . LEU A 1 149 ? 36.773 -7.947 -54.777 1.00 85.75 149 LEU A C 1
ATOM 1120 O O . LEU A 1 149 ? 36.709 -7.189 -53.814 1.00 85.75 149 LEU A O 1
ATOM 1124 N N . ASN A 1 150 ? 37.557 -9.028 -54.790 1.00 83.62 150 ASN A N 1
ATOM 1125 C CA . ASN A 1 150 ? 38.509 -9.372 -53.730 1.00 83.62 150 ASN A CA 1
ATOM 1126 C C . ASN A 1 150 ? 39.927 -9.277 -54.300 1.00 83.62 150 ASN A C 1
ATOM 1128 O O . ASN A 1 150 ? 40.238 -9.959 -55.272 1.00 83.62 150 ASN A O 1
ATOM 1132 N N . LEU A 1 151 ? 40.773 -8.429 -53.712 1.00 81.44 151 LEU A N 1
ATOM 1133 C CA . LEU A 1 151 ? 42.132 -8.142 -54.200 1.00 81.44 151 LEU A CA 1
ATOM 1134 C C . LEU A 1 151 ? 43.233 -8.931 -53.464 1.00 81.44 151 LEU A C 1
ATOM 1136 O O . LEU A 1 151 ? 44.387 -8.517 -53.460 1.00 81.44 151 LEU A O 1
ATOM 1140 N N . SER A 1 152 ? 42.904 -10.056 -52.825 1.00 70.50 152 SER A N 1
ATOM 1141 C CA . SER A 1 152 ? 43.903 -10.953 -52.233 1.00 70.50 152 SER A CA 1
ATOM 1142 C C . SER A 1 152 ? 44.338 -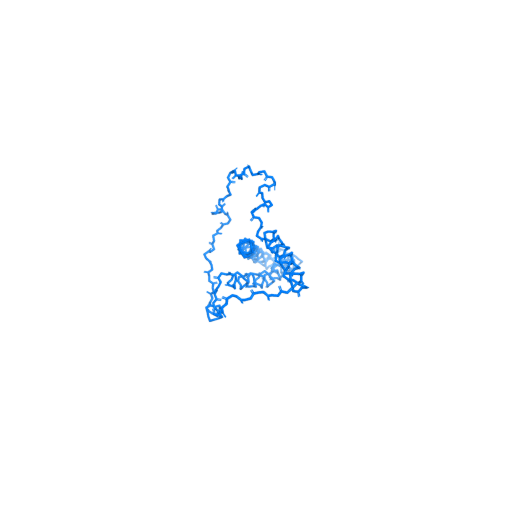12.000 -53.261 1.00 70.50 152 SER A C 1
ATOM 1144 O O . SER A 1 152 ? 43.686 -13.037 -53.405 1.00 70.50 152 SER A O 1
ATOM 1146 N N . GLY A 1 153 ? 45.415 -11.696 -53.978 1.00 54.38 153 GLY A N 1
ATOM 1147 C CA . GLY A 1 153 ? 46.121 -12.571 -54.911 1.00 54.38 153 GLY A CA 1
ATOM 1148 C C . GLY A 1 153 ? 47.589 -12.195 -54.929 1.00 54.38 153 GLY A C 1
ATOM 1149 O O . GLY A 1 153 ? 47.855 -10.978 -55.038 1.00 54.38 153 GLY A O 1
#